Protein AF-K3ZMF6-F1 (afdb_monomer)

Sequence (75 aa):
GLSLIMCTKCGLRRVVRCTSQQKWSLGQIFYCCPLHKRDGSGCPFWYWKVEYINVVASRGLLLSSESAYNRAGLM

Mean predicted aligned error: 6.49 Å

Radius of gyration: 13.04 Å; Cα contacts (8 Å, |Δi|>4): 103; chains: 1; bounding box: 35×33×22 Å

Secondary structure (DSSP, 8-state):
----PBPTTTSSSB-EEEE--SGGGTT-EEEE-TT--TTTTS---EEEHHHHHHHHHTTT---TTTHHHHHH---

Nearest PDB structures (foldseek):
  1tfi-assembly1_A  TM=4.032E-01  e=4.081E+00  Homo sapiens
  7s07-assembly1_B  TM=2.742E-01  e=3.588E+00  human gammaherpesvirus 4
  7s1b-assembly1_B  TM=2.653E-01  e=4.081E+00  human gammaherpesvirus 4
  8tnt-assembly1_B  TM=2.470E-01  e=6.405E+00  human gammaherpesvirus 4
  3phf-assembly1_B  TM=2.723E-01  e=9.425E+00  human gammaherpesvirus 4

Organism: Setaria italica (NCBI:txid4555)

Structure (mmCIF, N/CA/C/O backbone):
data_AF-K3ZMF6-F1
#
_entry.id   AF-K3ZMF6-F1
#
loop_
_atom_site.group_PDB
_atom_site.id
_atom_site.type_symbol
_atom_site.label_atom_id
_atom_site.label_alt_id
_atom_site.label_comp_id
_atom_site.label_asym_id
_atom_site.label_entity_id
_atom_site.label_seq_id
_atom_site.pdbx_PDB_ins_code
_atom_site.Cartn_x
_atom_site.Cartn_y
_atom_site.Cartn_z
_atom_site.occupancy
_atom_site.B_iso_or_equiv
_atom_site.auth_seq_id
_atom_site.auth_comp_id
_atom_site.auth_asym_id
_atom_site.auth_atom_id
_atom_site.pdbx_PDB_model_num
ATOM 1 N N . GLY A 1 1 ? -5.564 -11.187 8.794 1.00 66.62 1 GLY A N 1
ATOM 2 C CA . GLY A 1 1 ? -4.635 -10.075 8.541 1.00 66.62 1 GLY A CA 1
ATOM 3 C C . GLY A 1 1 ? -4.263 -10.175 7.086 1.00 66.62 1 GLY A C 1
ATOM 4 O O . GLY A 1 1 ? -3.807 -11.247 6.713 1.00 66.62 1 GLY A O 1
ATOM 5 N N . LEU A 1 2 ? -4.522 -9.126 6.293 1.00 78.00 2 LEU A N 1
ATOM 6 C CA . LEU A 1 2 ? -4.582 -9.237 4.830 1.00 78.00 2 LEU A CA 1
ATOM 7 C C . LEU A 1 2 ? -3.255 -9.705 4.232 1.00 78.00 2 LEU A C 1
ATOM 9 O O . LEU A 1 2 ? -2.200 -9.143 4.539 1.00 78.00 2 LEU A O 1
ATOM 13 N N . SER A 1 3 ? -3.330 -10.714 3.359 1.00 85.50 3 SER A N 1
ATOM 14 C CA . SER A 1 3 ? -2.184 -11.279 2.643 1.00 85.50 3 SER A CA 1
ATOM 15 C C . SER A 1 3 ? -1.439 -10.199 1.861 1.00 85.50 3 SER A C 1
ATOM 17 O O . SER A 1 3 ? -1.984 -9.620 0.925 1.00 85.50 3 SER A O 1
ATOM 19 N N . LEU A 1 4 ? -0.171 -9.960 2.203 1.00 92.69 4 LEU A N 1
ATOM 20 C CA . LEU A 1 4 ? 0.695 -9.040 1.467 1.00 92.69 4 LEU A CA 1
ATOM 21 C C . LEU A 1 4 ? 1.226 -9.719 0.201 1.00 92.69 4 LEU A C 1
ATOM 23 O O . LEU A 1 4 ? 2.214 -10.455 0.234 1.00 92.69 4 LEU A O 1
ATOM 27 N N . ILE A 1 5 ? 0.548 -9.480 -0.919 1.00 93.25 5 ILE A N 1
ATOM 28 C CA . ILE A 1 5 ? 0.889 -10.072 -2.218 1.00 93.25 5 ILE A CA 1
ATOM 29 C C . ILE A 1 5 ? 2.111 -9.406 -2.864 1.00 93.25 5 ILE A C 1
ATOM 31 O O . ILE A 1 5 ? 2.499 -8.285 -2.521 1.00 93.25 5 ILE A O 1
ATOM 35 N N . MET A 1 6 ? 2.702 -10.074 -3.857 1.00 96.00 6 MET A N 1
ATOM 36 C CA . MET A 1 6 ? 3.643 -9.421 -4.769 1.00 96.00 6 MET A CA 1
ATOM 37 C C . MET A 1 6 ? 2.946 -8.289 -5.527 1.00 96.00 6 MET A C 1
ATOM 39 O O . MET A 1 6 ? 1.816 -8.454 -5.994 1.00 96.00 6 MET A O 1
ATOM 43 N N . CYS A 1 7 ? 3.615 -7.136 -5.636 1.00 96.12 7 CYS A N 1
ATOM 44 C CA . CYS A 1 7 ? 3.084 -5.974 -6.339 1.00 96.12 7 CYS A CA 1
ATOM 45 C C . CYS A 1 7 ? 2.676 -6.360 -7.757 1.00 96.12 7 CYS A C 1
ATOM 47 O O . CYS A 1 7 ? 3.477 -6.869 -8.536 1.00 96.12 7 CYS A O 1
ATOM 49 N N . THR A 1 8 ? 1.428 -6.073 -8.102 1.00 94.50 8 THR A N 1
ATOM 50 C CA . THR A 1 8 ? 0.825 -6.527 -9.358 1.00 94.50 8 THR A CA 1
ATOM 51 C C . THR A 1 8 ? 1.163 -5.633 -10.542 1.00 94.50 8 THR A C 1
ATOM 53 O O . THR A 1 8 ? 0.908 -6.012 -11.678 1.00 94.50 8 THR A O 1
ATOM 56 N N . LYS A 1 9 ? 1.713 -4.443 -10.271 1.00 95.25 9 LYS A N 1
ATOM 57 C CA . LYS A 1 9 ? 2.095 -3.464 -11.290 1.00 95.25 9 LYS A CA 1
ATOM 58 C C . LYS A 1 9 ? 3.552 -3.619 -11.705 1.00 95.25 9 LYS A C 1
ATOM 60 O O . LYS A 1 9 ? 3.823 -3.654 -12.893 1.00 95.25 9 LYS A O 1
ATOM 65 N N . CYS A 1 10 ? 4.477 -3.724 -10.745 1.00 96.19 10 CYS A N 1
ATOM 66 C CA . CYS A 1 10 ? 5.902 -3.858 -11.059 1.00 96.19 10 CYS A CA 1
ATOM 67 C C . CYS A 1 10 ? 6.444 -5.287 -10.929 1.00 96.19 10 CYS A C 1
ATOM 69 O O . CYS A 1 10 ? 7.491 -5.574 -11.487 1.00 96.19 10 CYS A O 1
ATOM 71 N N . GLY A 1 11 ? 5.806 -6.175 -10.157 1.00 95.88 11 GLY A N 1
ATOM 72 C CA . GLY A 1 11 ? 6.312 -7.533 -9.901 1.00 95.88 11 GLY A CA 1
ATOM 73 C C . GLY A 1 11 ? 7.572 -7.618 -9.024 1.00 95.88 11 GLY A C 1
ATOM 74 O O . GLY A 1 11 ? 7.929 -8.704 -8.587 1.00 95.88 11 GLY A O 1
ATOM 75 N N . LEU A 1 12 ? 8.226 -6.494 -8.711 1.00 95.31 12 LEU A N 1
ATOM 76 C CA . LEU A 1 12 ? 9.562 -6.482 -8.097 1.00 95.31 12 LEU A CA 1
ATOM 77 C C . LEU A 1 12 ? 9.569 -6.656 -6.575 1.00 95.31 12 LEU A C 1
ATOM 79 O O . LEU A 1 12 ? 10.539 -7.148 -6.004 1.00 95.31 12 LEU A O 1
ATOM 83 N N . ARG A 1 13 ? 8.533 -6.172 -5.884 1.00 96.56 13 ARG A N 1
ATOM 84 C CA . ARG A 1 13 ? 8.502 -6.083 -4.415 1.00 96.56 13 ARG A CA 1
ATOM 85 C C . ARG A 1 13 ? 7.152 -6.528 -3.871 1.00 96.56 13 ARG A C 1
ATOM 87 O O . ARG A 1 13 ? 6.124 -6.342 -4.521 1.00 96.56 13 ARG A O 1
ATOM 94 N N . ARG A 1 14 ? 7.150 -7.065 -2.651 1.00 96.50 14 ARG A N 1
ATOM 95 C CA . ARG A 1 14 ? 5.92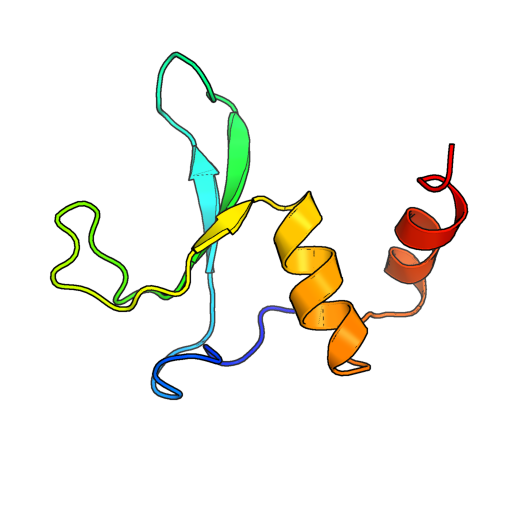3 -7.349 -1.901 1.00 96.50 14 ARG A CA 1
ATOM 96 C C . ARG A 1 14 ? 5.261 -6.041 -1.460 1.00 96.50 14 ARG A C 1
ATOM 98 O O . ARG A 1 14 ? 5.955 -5.099 -1.088 1.00 96.50 14 ARG A O 1
ATOM 105 N N . VAL A 1 15 ? 3.935 -5.984 -1.541 1.00 96.69 15 VAL A N 1
ATOM 106 C CA . VAL A 1 15 ? 3.121 -4.854 -1.068 1.00 96.69 15 VAL A CA 1
ATOM 107 C C . VAL A 1 15 ? 3.268 -4.710 0.446 1.00 96.69 15 VAL A C 1
ATOM 109 O O . VAL A 1 15 ? 3.412 -5.705 1.151 1.00 96.69 15 VAL A O 1
ATOM 112 N N . VAL A 1 16 ? 3.213 -3.481 0.951 1.00 96.94 16 VAL A N 1
ATOM 113 C CA . VAL A 1 16 ? 3.277 -3.179 2.387 1.00 96.94 16 VAL A CA 1
ATOM 114 C C . VAL A 1 16 ? 1.967 -2.575 2.876 1.00 96.94 16 VAL A C 1
ATOM 116 O O . VAL A 1 16 ? 1.272 -1.897 2.122 1.00 96.94 16 VAL A O 1
ATOM 119 N N . ARG A 1 17 ? 1.638 -2.827 4.147 1.00 96.69 17 ARG A N 1
ATOM 120 C CA . ARG A 1 17 ? 0.526 -2.189 4.858 1.00 96.69 17 ARG A CA 1
ATOM 121 C C . ARG A 1 17 ? 1.037 -0.934 5.553 1.00 96.69 17 ARG A C 1
ATOM 123 O O . ARG A 1 17 ? 1.962 -1.015 6.357 1.00 96.69 17 ARG A O 1
ATOM 130 N N . CYS A 1 18 ? 0.381 0.190 5.318 1.00 96.25 18 CYS A N 1
ATOM 131 C CA . CYS A 1 18 ? 0.716 1.469 5.923 1.00 96.25 18 CYS A CA 1
ATOM 132 C C . CYS A 1 18 ? -0.505 2.079 6.617 1.00 96.25 18 CYS A C 1
ATOM 134 O O . CYS A 1 18 ? -1.652 1.776 6.281 1.00 96.25 18 CYS A O 1
ATOM 136 N N . THR A 1 19 ? -0.240 2.963 7.574 1.00 97.00 19 THR A N 1
ATOM 137 C CA . THR A 1 19 ? -1.251 3.792 8.234 1.00 97.00 19 THR A CA 1
ATOM 138 C C . THR A 1 19 ? -1.020 5.239 7.810 1.00 97.00 19 THR A C 1
ATOM 140 O O . THR A 1 19 ? 0.103 5.736 7.908 1.00 97.00 19 THR A O 1
ATOM 143 N N . SER A 1 20 ? -2.052 5.911 7.306 1.00 96.56 20 SER A N 1
ATOM 144 C CA . SER A 1 20 ? -1.954 7.302 6.867 1.00 96.56 20 SER A CA 1
ATOM 145 C C . SER A 1 20 ? -1.717 8.232 8.053 1.00 96.56 20 SER A C 1
ATOM 147 O O . SER A 1 20 ? -2.328 8.096 9.112 1.00 96.56 20 SER A O 1
ATOM 149 N N . GLN A 1 21 ? -0.813 9.186 7.839 1.00 96.44 21 GLN A N 1
ATOM 150 C CA . GLN A 1 21 ? -0.478 10.256 8.779 1.00 96.44 21 GLN A CA 1
ATOM 151 C C . GLN A 1 21 ? -0.985 11.627 8.298 1.00 96.44 21 GLN A C 1
ATOM 153 O O . GLN A 1 21 ? -0.685 12.652 8.900 1.00 96.44 21 GLN A O 1
ATOM 158 N N . GLN A 1 22 ? -1.726 11.680 7.185 1.00 94.25 22 GLN A N 1
ATOM 1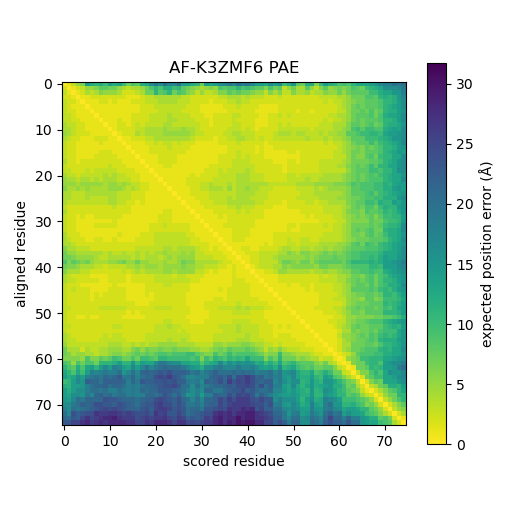59 C CA . GLN A 1 22 ? -2.267 12.939 6.665 1.00 94.25 22 GLN A CA 1
ATOM 160 C C . GLN A 1 22 ? -3.477 13.373 7.498 1.00 94.25 22 GLN A C 1
ATOM 162 O O . GLN A 1 22 ? -4.298 12.533 7.852 1.00 94.25 22 GLN A O 1
ATOM 167 N N . LYS A 1 23 ? -3.640 14.680 7.746 1.00 97.38 23 LYS A N 1
ATOM 168 C CA . LYS A 1 23 ? -4.707 15.221 8.615 1.00 97.38 23 LYS A CA 1
ATOM 169 C C . LYS A 1 23 ? -6.112 14.698 8.268 1.00 97.38 23 LYS A C 1
ATOM 171 O O . LYS A 1 23 ? -6.861 14.342 9.164 1.00 97.38 23 LYS A O 1
ATOM 176 N N . TRP A 1 24 ? -6.451 14.610 6.980 1.00 95.69 24 TRP A N 1
ATOM 177 C CA . TRP A 1 24 ? -7.782 14.197 6.500 1.00 95.69 24 TRP A CA 1
ATOM 178 C C . TRP A 1 24 ? -8.006 12.678 6.435 1.00 95.69 24 TRP A C 1
ATOM 180 O O . TRP A 1 24 ? -9.110 12.236 6.143 1.00 95.69 24 TRP A O 1
ATOM 190 N N . SER A 1 25 ? -6.972 11.864 6.647 1.00 95.81 25 SER A N 1
ATOM 191 C CA . SER A 1 25 ? -7.070 10.395 6.592 1.00 95.81 25 SER A CA 1
ATOM 192 C C . SER A 1 25 ? -6.272 9.727 7.710 1.00 95.81 25 SER A C 1
ATOM 194 O O . SER A 1 25 ? -5.872 8.572 7.585 1.00 95.81 25 SER A O 1
ATOM 196 N N . LEU A 1 26 ? -6.014 10.450 8.802 1.00 97.50 26 LEU A N 1
ATOM 197 C CA . LEU A 1 26 ? -5.169 9.992 9.897 1.00 97.50 26 LEU A CA 1
ATOM 198 C C . LEU A 1 26 ? -5.699 8.665 10.452 1.00 97.50 26 LEU A C 1
ATOM 200 O O . LEU A 1 26 ? -6.878 8.539 10.772 1.00 97.50 26 LEU A O 1
ATOM 204 N N . GLY A 1 27 ? -4.832 7.657 10.533 1.00 96.88 27 GLY A N 1
ATOM 205 C CA . GLY A 1 27 ? -5.1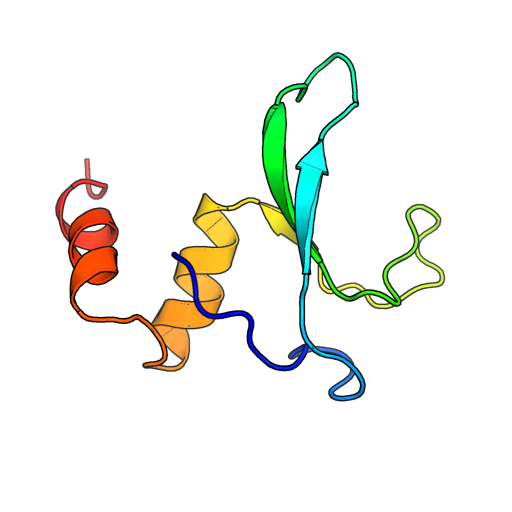98 6.326 11.022 1.00 96.88 27 GLY A CA 1
ATOM 206 C C . GLY A 1 27 ? -5.813 5.392 9.972 1.00 96.88 27 GLY A C 1
ATOM 207 O O . GLY A 1 27 ? -5.913 4.190 10.224 1.00 96.88 27 GLY A O 1
ATOM 208 N N . GLN A 1 28 ? -6.175 5.881 8.781 1.00 96.75 28 GLN A N 1
ATOM 209 C CA . GLN A 1 28 ? -6.691 5.016 7.718 1.00 96.75 28 GLN A CA 1
ATOM 210 C C . GLN A 1 28 ? -5.597 4.102 7.159 1.00 96.75 28 GLN A C 1
ATOM 212 O O . GLN A 1 28 ? -4.447 4.506 6.982 1.00 96.75 28 GLN A O 1
ATOM 217 N N . ILE A 1 29 ? -5.961 2.853 6.866 1.00 96.50 29 ILE A N 1
ATOM 218 C CA . ILE A 1 29 ? -5.031 1.836 6.368 1.00 96.50 29 ILE A CA 1
ATOM 219 C C . ILE A 1 29 ? -5.032 1.849 4.843 1.00 96.50 29 I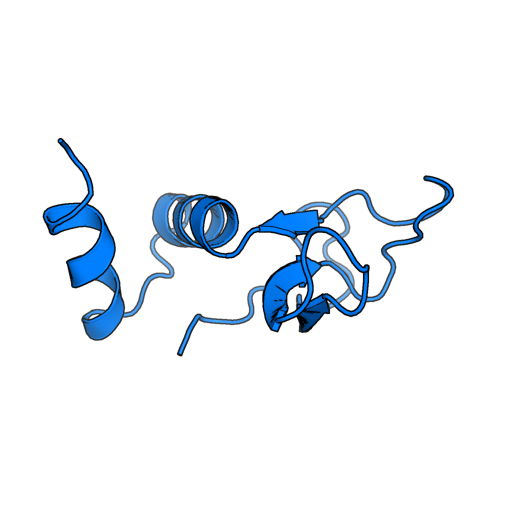LE A C 1
ATOM 221 O O . ILE A 1 29 ? -6.089 1.733 4.219 1.00 96.50 29 ILE A O 1
ATOM 225 N N . PHE A 1 30 ? -3.844 1.876 4.254 1.00 96.31 30 PHE A N 1
ATOM 226 C CA . PHE A 1 30 ? -3.640 1.688 2.822 1.00 96.31 30 PHE A CA 1
ATOM 227 C C . PHE A 1 30 ? -2.541 0.661 2.561 1.00 96.31 30 PHE A C 1
ATOM 229 O O . PHE A 1 30 ? -1.757 0.310 3.447 1.00 96.31 30 PHE A O 1
ATOM 236 N N . TYR A 1 31 ? -2.509 0.165 1.333 1.00 97.12 31 TYR A N 1
ATOM 237 C CA . TYR A 1 31 ? -1.542 -0.805 0.852 1.00 97.12 31 TYR A CA 1
ATOM 238 C C . TYR A 1 31 ? -0.867 -0.249 -0.391 1.00 97.12 31 TYR A C 1
ATOM 240 O O . TYR A 1 31 ? -1.541 0.185 -1.324 1.00 97.12 31 TYR A O 1
ATOM 248 N N . CYS A 1 32 ? 0.461 -0.270 -0.429 1.00 97.50 32 CYS A N 1
ATOM 249 C CA . CYS A 1 32 ? 1.202 0.231 -1.580 1.00 97.50 32 CYS A CA 1
ATOM 250 C C . CYS A 1 32 ? 2.440 -0.606 -1.897 1.00 97.50 32 CYS A C 1
ATOM 252 O O . CYS A 1 32 ? 2.927 -1.398 -1.086 1.00 97.50 32 CYS A O 1
ATOM 254 N N . CYS A 1 33 ? 2.951 -0.450 -3.116 1.00 97.94 33 CYS A N 1
ATOM 255 C CA . CYS A 1 33 ? 4.275 -0.953 -3.446 1.00 97.94 33 CYS A CA 1
ATOM 256 C C . CYS A 1 33 ? 5.332 -0.129 -2.692 1.00 97.94 33 CYS A C 1
ATOM 258 O O . CYS A 1 33 ? 5.232 1.094 -2.687 1.00 97.94 33 CYS A O 1
ATOM 260 N N . PRO A 1 34 ? 6.398 -0.747 -2.155 1.00 97.50 34 PRO A N 1
ATOM 261 C CA . PRO A 1 34 ? 7.530 -0.014 -1.582 1.00 97.50 34 PRO A CA 1
ATOM 262 C C . PRO A 1 34 ? 8.208 0.971 -2.544 1.00 97.50 34 PRO A C 1
ATOM 264 O O . PRO A 1 34 ? 8.878 1.894 -2.107 1.00 97.50 34 PRO A O 1
ATOM 267 N N . LEU A 1 35 ? 8.046 0.771 -3.857 1.00 97.19 35 LEU A N 1
ATOM 268 C CA . LEU A 1 35 ? 8.557 1.670 -4.895 1.00 97.19 35 LEU A CA 1
ATOM 269 C C . LEU A 1 35 ? 7.551 2.764 -5.283 1.00 97.19 35 LEU A C 1
ATOM 271 O O . LEU A 1 35 ? 7.785 3.490 -6.247 1.00 97.19 35 LEU A O 1
ATOM 275 N N . HIS A 1 36 ? 6.407 2.853 -4.605 1.00 96.19 36 HIS A N 1
ATOM 276 C CA . HIS A 1 36 ? 5.449 3.927 -4.815 1.00 96.19 36 HIS A CA 1
ATOM 277 C C . HIS A 1 36 ? 6.043 5.259 -4.355 1.00 96.19 36 HIS A C 1
ATOM 279 O O . HIS A 1 36 ? 6.624 5.353 -3.275 1.00 96.19 36 HIS A O 1
ATOM 285 N N . LYS A 1 37 ? 5.858 6.299 -5.166 1.00 94.50 37 LYS A N 1
ATOM 286 C CA . LYS A 1 37 ? 6.252 7.667 -4.838 1.00 94.50 37 LYS A CA 1
ATOM 287 C C . LYS A 1 37 ? 5.066 8.590 -5.070 1.00 94.50 37 LYS A C 1
ATOM 289 O O . LYS A 1 37 ? 4.376 8.474 -6.082 1.00 94.50 37 LYS A O 1
ATOM 294 N N . ARG A 1 38 ? 4.849 9.512 -4.129 1.00 88.19 38 ARG A N 1
ATOM 295 C CA . ARG A 1 38 ? 3.716 10.451 -4.143 1.00 88.19 38 ARG A CA 1
ATOM 296 C C . ARG A 1 38 ? 3.758 11.419 -5.330 1.00 88.19 38 ARG A C 1
ATOM 298 O O . ARG A 1 38 ? 2.712 11.889 -5.753 1.00 88.19 38 ARG A O 1
ATOM 305 N N . ASP A 1 39 ? 4.947 11.692 -5.858 1.00 93.19 39 ASP A N 1
ATOM 306 C CA . ASP A 1 39 ? 5.172 12.544 -7.032 1.00 93.19 39 ASP A CA 1
ATOM 307 C C . ASP A 1 39 ? 4.803 11.872 -8.370 1.00 93.19 39 ASP A C 1
ATOM 309 O O . ASP A 1 39 ? 4.947 12.482 -9.424 1.00 93.19 39 ASP A O 1
ATOM 313 N N . GLY A 1 40 ? 4.347 10.614 -8.346 1.00 91.88 40 GLY A N 1
ATOM 314 C CA . GLY A 1 40 ? 3.973 9.859 -9.542 1.00 91.88 40 GLY A CA 1
ATOM 315 C C . GLY A 1 40 ? 5.147 9.219 -10.289 1.00 91.88 40 GLY A C 1
ATOM 316 O O . GLY A 1 40 ? 4.913 8.431 -11.199 1.00 91.88 40 GLY A O 1
ATOM 317 N N . SER A 1 41 ? 6.399 9.463 -9.885 1.00 95.06 41 SER A N 1
ATOM 318 C CA . SER A 1 41 ? 7.585 8.857 -10.517 1.00 95.06 41 SER A CA 1
ATOM 319 C C . SER A 1 41 ? 7.820 7.392 -10.114 1.00 95.06 41 SER A C 1
ATOM 321 O O . SER A 1 41 ? 8.723 6.729 -10.624 1.00 95.06 41 SER A O 1
ATOM 323 N N . GLY A 1 42 ? 7.041 6.888 -9.154 1.00 95.75 42 GLY A N 1
ATOM 324 C CA . GLY A 1 42 ? 7.155 5.539 -8.610 1.00 95.75 42 GLY A CA 1
ATOM 325 C C . GLY A 1 42 ? 6.116 4.560 -9.152 1.00 95.75 42 GLY A C 1
ATOM 326 O O . GLY A 1 42 ? 5.274 4.876 -9.986 1.00 95.75 42 GLY A O 1
ATOM 327 N N . CYS A 1 43 ? 6.137 3.339 -8.617 1.00 97.81 43 CYS A N 1
ATOM 328 C CA . CYS A 1 43 ? 5.146 2.321 -8.954 1.00 97.81 43 CYS A CA 1
ATOM 329 C C . CYS A 1 43 ? 3.722 2.810 -8.604 1.00 97.81 43 CYS A C 1
ATOM 331 O O . CYS A 1 43 ? 3.484 3.214 -7.462 1.00 97.81 43 CYS A O 1
ATOM 333 N N . PRO A 1 44 ? 2.732 2.676 -9.504 1.00 96.44 44 PRO A N 1
ATOM 334 C CA . PRO A 1 44 ? 1.379 3.191 -9.274 1.00 96.44 44 PRO A CA 1
ATOM 335 C C . PRO A 1 44 ? 0.516 2.276 -8.389 1.00 96.44 44 PRO A C 1
ATOM 337 O O . PRO A 1 44 ? -0.688 2.472 -8.285 1.00 96.44 44 PRO A O 1
ATOM 340 N N . PHE A 1 45 ? 1.091 1.232 -7.778 1.00 97.00 45 PHE A N 1
ATOM 341 C CA . PHE A 1 45 ? 0.329 0.318 -6.928 1.00 97.00 45 PHE A CA 1
ATOM 342 C C . PHE A 1 45 ? 0.101 0.978 -5.569 1.00 97.00 45 PHE A C 1
ATOM 344 O O . PHE A 1 45 ? 1.008 1.009 -4.730 1.00 97.00 45 PHE A O 1
ATOM 351 N N . TRP A 1 46 ? -1.109 1.486 -5.371 1.00 97.00 46 TRP A N 1
ATOM 352 C CA . TRP A 1 46 ? -1.568 2.111 -4.141 1.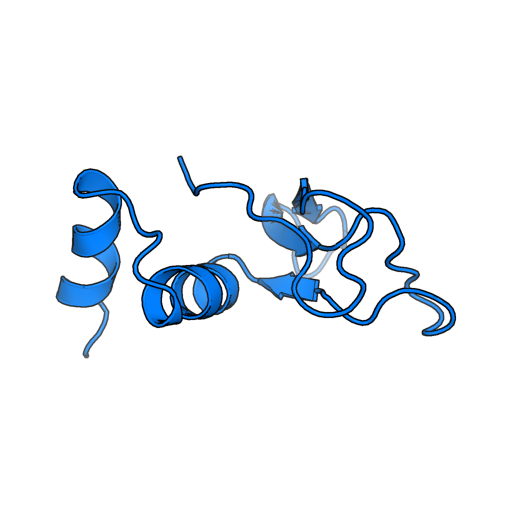00 97.00 46 TRP A CA 1
ATOM 353 C C . TRP A 1 46 ? -3.088 1.964 -4.051 1.00 97.00 46 TRP A C 1
ATOM 355 O O . TRP A 1 46 ? 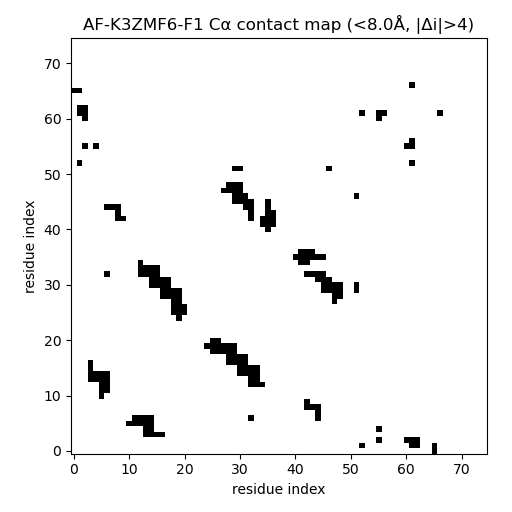-3.782 2.279 -5.013 1.00 97.00 46 TRP A O 1
ATOM 365 N N . TYR A 1 47 ? -3.587 1.458 -2.926 1.00 96.38 47 TYR A N 1
ATOM 366 C CA . TYR A 1 47 ? -5.010 1.205 -2.699 1.00 96.38 47 TYR A CA 1
ATOM 367 C C . TYR A 1 47 ? -5.353 1.406 -1.226 1.00 96.38 47 TYR A C 1
ATOM 369 O O . TYR A 1 47 ? -4.595 0.986 -0.342 1.00 96.38 47 TYR A O 1
ATOM 377 N N . TRP A 1 48 ? -6.522 1.965 -0.932 1.00 96.31 48 TRP A N 1
ATOM 378 C CA . TRP A 1 48 ? -7.081 1.908 0.416 1.00 96.31 48 TRP A CA 1
ATOM 379 C C . TRP A 1 48 ? -7.378 0.465 0.819 1.00 96.31 48 TRP A C 1
ATOM 381 O O . TRP A 1 48 ? -7.534 -0.416 -0.026 1.00 96.31 48 TRP A O 1
ATOM 391 N N . LYS A 1 49 ? -7.485 0.192 2.125 1.00 94.25 49 LYS A N 1
ATOM 392 C CA . LYS A 1 49 ? -7.756 -1.165 2.632 1.00 94.25 49 LYS A CA 1
ATOM 393 C C . LYS A 1 49 ? -8.948 -1.835 1.943 1.00 94.25 49 LYS A C 1
ATOM 395 O O . LYS A 1 49 ? -8.833 -3.000 1.580 1.00 94.25 49 LYS A O 1
ATOM 400 N N . VAL A 1 50 ? -10.060 -1.118 1.773 1.00 90.12 50 VAL A N 1
ATOM 401 C CA . VAL A 1 50 ? -11.282 -1.665 1.156 1.00 90.12 50 VAL A CA 1
ATOM 402 C C . VAL A 1 50 ? -11.069 -2.034 -0.313 1.00 90.12 50 VAL A C 1
ATOM 404 O O . VAL A 1 50 ? -11.505 -3.088 -0.757 1.00 90.12 50 VAL A O 1
ATOM 407 N N . GLU A 1 51 ? -10.299 -1.235 -1.047 1.00 93.50 51 GLU A N 1
ATOM 408 C CA . GLU A 1 51 ? -9.969 -1.490 -2.451 1.00 93.50 51 GLU A CA 1
ATOM 409 C C . GLU A 1 51 ? -8.948 -2.626 -2.586 1.00 93.50 51 GLU A C 1
ATOM 411 O O . GLU A 1 51 ? -9.051 -3.475 -3.470 1.00 93.50 51 GLU A O 1
ATOM 416 N N . TYR A 1 52 ? -7.975 -2.687 -1.673 1.00 93.31 52 TYR A N 1
ATOM 417 C CA . TYR A 1 52 ? -6.965 -3.739 -1.651 1.00 93.31 52 TYR A CA 1
ATOM 418 C C . TYR A 1 52 ? -7.581 -5.122 -1.429 1.00 93.31 52 TYR A C 1
ATOM 420 O O . TYR A 1 52 ? -7.137 -6.090 -2.045 1.00 93.31 52 TYR A O 1
ATOM 428 N N . ILE A 1 53 ? -8.631 -5.221 -0.608 1.00 90.19 53 ILE A N 1
ATOM 429 C CA . ILE A 1 53 ? -9.388 -6.468 -0.434 1.00 90.19 53 ILE A CA 1
ATOM 430 C C . ILE A 1 53 ? -9.886 -6.976 -1.788 1.00 90.19 53 ILE A C 1
ATOM 432 O O . ILE A 1 53 ? -9.681 -8.147 -2.090 1.00 90.19 53 ILE A O 1
ATOM 436 N N . ASN A 1 54 ? -10.435 -6.105 -2.639 1.00 89.44 54 ASN A N 1
ATOM 437 C CA . ASN A 1 54 ? -10.915 -6.485 -3.972 1.00 89.44 54 ASN A CA 1
ATOM 438 C C . ASN A 1 54 ? -9.769 -6.962 -4.883 1.00 89.44 54 ASN A C 1
ATOM 440 O O . ASN A 1 54 ? -9.906 -7.946 -5.616 1.00 89.44 54 ASN A O 1
ATOM 444 N N . VAL A 1 55 ? -8.601 -6.317 -4.800 1.00 90.56 55 VAL A N 1
ATOM 445 C CA . VAL A 1 55 ? -7.394 -6.737 -5.537 1.00 90.56 55 VAL A CA 1
ATOM 446 C C . VAL A 1 55 ? -6.936 -8.136 -5.116 1.00 90.56 55 VAL A C 1
ATOM 448 O O . VAL A 1 55 ? -6.550 -8.940 -5.962 1.00 90.56 55 VAL A O 1
ATOM 451 N N . VAL A 1 56 ? -6.981 -8.453 -3.822 1.00 89.94 56 VAL A N 1
ATOM 452 C CA . VAL A 1 56 ? -6.611 -9.781 -3.305 1.00 89.94 56 VAL A CA 1
ATOM 453 C C . VAL A 1 56 ? -7.702 -10.820 -3.615 1.00 89.94 56 VAL A C 1
ATOM 455 O O . VAL A 1 56 ? -7.383 -11.942 -4.014 1.00 89.94 56 VAL A O 1
ATOM 458 N N . ALA A 1 57 ? -8.979 -10.439 -3.506 1.00 86.88 57 ALA A N 1
ATOM 459 C CA . ALA A 1 57 ? -10.149 -11.276 -3.787 1.00 86.88 57 ALA A CA 1
ATOM 460 C C . ALA A 1 57 ? -10.179 -11.767 -5.230 1.00 86.88 57 ALA A C 1
ATOM 462 O O . ALA A 1 57 ? -10.292 -12.967 -5.468 1.00 86.88 57 ALA A O 1
ATOM 463 N N . SER A 1 58 ? -9.995 -10.851 -6.184 1.00 86.06 58 SER A N 1
ATOM 464 C CA . SER A 1 58 ? -9.974 -11.155 -7.623 1.00 86.06 58 SER A CA 1
ATOM 465 C C . SER A 1 58 ? -8.885 -12.153 -8.031 1.00 86.06 58 SER A C 1
ATOM 467 O O . SER A 1 58 ? -8.910 -12.677 -9.139 1.00 86.06 58 SER A O 1
ATOM 469 N N . ARG A 1 59 ? -7.932 -12.440 -7.139 1.00 82.81 59 ARG A N 1
ATOM 470 C CA . ARG A 1 59 ? -6.835 -13.388 -7.357 1.00 82.81 59 ARG A CA 1
ATOM 471 C C . ARG A 1 59 ? -7.009 -14.708 -6.613 1.00 82.81 59 ARG A C 1
ATOM 473 O O . ARG A 1 59 ? -6.113 -15.542 -6.669 1.00 82.81 59 ARG A O 1
ATOM 480 N N . GLY A 1 60 ? -8.111 -14.881 -5.883 1.00 82.38 60 GLY A N 1
ATOM 481 C CA . GLY A 1 60 ? 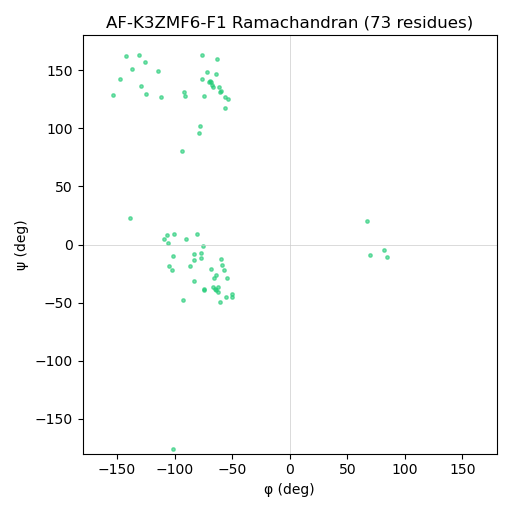-8.337 -16.057 -5.042 1.00 82.38 60 GLY A CA 1
ATOM 482 C C . GLY A 1 60 ? -7.386 -16.143 -3.842 1.00 82.38 60 GLY A C 1
ATOM 483 O O . GLY A 1 60 ? -7.191 -17.220 -3.294 1.00 82.38 60 GLY A O 1
ATOM 484 N N . LEU A 1 61 ? -6.773 -15.022 -3.436 1.00 78.62 61 LEU A N 1
ATOM 485 C CA . LEU A 1 61 ? -5.752 -14.975 -2.379 1.00 78.62 61 LEU A CA 1
ATOM 486 C C . LEU A 1 61 ? -6.303 -14.508 -1.020 1.00 78.62 61 LEU A C 1
ATOM 488 O O . LEU A 1 61 ? -5.528 -14.234 -0.098 1.00 78.62 61 LEU A O 1
ATOM 492 N N . LEU A 1 62 ? -7.628 -14.383 -0.891 1.00 71.88 62 LEU A N 1
ATOM 493 C CA . LEU A 1 62 ? -8.263 -14.089 0.391 1.00 71.88 62 LEU A CA 1
ATOM 494 C C . LEU A 1 62 ? -8.258 -15.335 1.275 1.00 71.88 62 LEU A C 1
ATOM 496 O O . LEU A 1 62 ? -8.730 -16.398 0.880 1.00 71.88 62 LEU A O 1
ATOM 500 N N . LEU A 1 63 ? -7.754 -15.183 2.498 1.00 65.25 63 LEU A N 1
ATOM 501 C CA . LEU A 1 63 ? -7.872 -16.212 3.524 1.00 65.25 63 LEU A CA 1
ATOM 502 C C . LEU A 1 63 ? -9.321 -16.287 4.028 1.00 65.25 63 LEU A C 1
ATOM 504 O O . LEU A 1 63 ? -10.027 -15.280 4.095 1.00 65.25 63 LEU A O 1
ATOM 508 N N . SER A 1 64 ? -9.747 -17.489 4.428 1.00 58.25 64 SER A N 1
ATOM 509 C CA . SER A 1 64 ? -11.137 -17.816 4.794 1.00 58.25 64 SER A CA 1
ATOM 510 C C . SER A 1 64 ? -11.746 -16.900 5.876 1.00 58.25 64 SER A C 1
ATOM 512 O O . SER A 1 64 ? -12.943 -16.623 5.856 1.00 58.25 64 SER A O 1
ATOM 514 N N . SER A 1 65 ? -10.927 -16.345 6.778 1.00 59.75 65 SER A N 1
ATOM 515 C CA . SER A 1 65 ? -11.374 -15.408 7.822 1.00 59.75 65 SER A CA 1
ATOM 516 C C . SER A 1 65 ? -11.638 -13.974 7.333 1.00 59.75 65 SER A C 1
ATOM 518 O O . SER A 1 65 ? -12.234 -13.186 8.061 1.00 59.75 65 SER A O 1
ATOM 520 N N . GLU A 1 66 ? -11.236 -13.620 6.109 1.00 62.91 66 GLU A N 1
ATOM 521 C CA . GLU A 1 66 ? -11.394 -12.274 5.528 1.00 62.91 66 GLU A CA 1
ATOM 522 C C . GLU A 1 66 ? -12.512 -12.207 4.482 1.00 62.91 66 GLU A C 1
ATOM 524 O O . GLU A 1 66 ? -13.070 -11.137 4.232 1.00 62.91 66 GLU A O 1
ATOM 529 N N . SER A 1 67 ? -12.929 -13.364 3.961 1.00 54.56 67 SER A N 1
ATOM 530 C CA . SER A 1 67 ? -14.108 -13.528 3.101 1.00 54.56 67 SER A CA 1
ATOM 531 C C . SER A 1 67 ? -15.422 -13.083 3.762 1.00 54.56 67 SER A C 1
ATOM 533 O O . SER A 1 67 ? -16.398 -12.821 3.062 1.00 54.56 67 SER A O 1
ATOM 535 N N . ALA A 1 68 ? -15.457 -12.948 5.094 1.00 54.19 68 ALA A N 1
ATOM 536 C CA . ALA A 1 68 ? -16.607 -12.413 5.826 1.00 54.19 68 ALA A CA 1
ATOM 537 C C . ALA A 1 68 ? -16.883 -10.927 5.516 1.00 54.19 68 ALA A C 1
ATOM 539 O O . ALA A 1 68 ? -18.042 -10.517 5.537 1.00 54.19 68 ALA A O 1
ATOM 540 N N . TYR A 1 69 ? -15.862 -10.133 5.155 1.00 56.72 69 TYR A N 1
ATOM 541 C CA . TYR A 1 69 ? -16.044 -8.712 4.818 1.00 56.72 69 TYR A CA 1
ATOM 542 C C . TYR A 1 69 ? -16.865 -8.530 3.528 1.00 56.72 69 TYR A C 1
ATOM 544 O O . TYR A 1 69 ? -17.730 -7.663 3.464 1.00 56.72 69 TYR A O 1
ATOM 552 N N . ASN A 1 70 ? -16.679 -9.414 2.537 1.00 54.44 70 ASN A N 1
ATOM 553 C CA . ASN A 1 70 ? -17.450 -9.399 1.286 1.00 54.44 70 ASN A CA 1
ATOM 554 C C . ASN A 1 70 ? -18.928 -9.780 1.476 1.00 54.44 70 ASN A C 1
ATOM 556 O O . ASN A 1 70 ? -19.752 -9.431 0.639 1.00 54.44 70 ASN A O 1
ATOM 560 N N . ARG A 1 71 ? -19.282 -10.480 2.566 1.00 51.47 71 ARG A N 1
ATOM 561 C CA . ARG A 1 71 ? -20.677 -10.855 2.852 1.00 51.47 71 ARG A CA 1
ATOM 5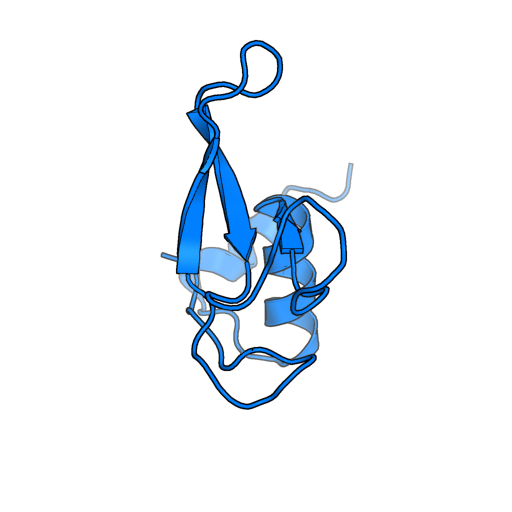62 C C . ARG A 1 71 ? -21.462 -9.782 3.611 1.00 51.47 71 ARG A C 1
ATOM 564 O O . ARG A 1 71 ? -22.683 -9.829 3.590 1.00 51.47 71 ARG A O 1
ATOM 571 N N . ALA A 1 72 ? -20.782 -8.836 4.259 1.00 51.59 72 ALA A N 1
ATOM 572 C CA . ALA A 1 72 ? -21.418 -7.774 5.042 1.00 51.59 72 ALA A CA 1
ATOM 573 C C . ALA A 1 72 ? -21.481 -6.411 4.318 1.00 51.59 72 ALA A C 1
ATOM 575 O O . ALA A 1 72 ? -22.127 -5.501 4.822 1.00 51.59 72 ALA A O 1
ATOM 576 N N . GLY A 1 73 ? -20.801 -6.255 3.174 1.00 47.97 73 GLY A N 1
ATOM 577 C CA . GLY A 1 73 ? -20.625 -4.966 2.482 1.00 47.97 73 GLY A CA 1
ATOM 578 C C . GLY A 1 73 ? -21.430 -4.759 1.192 1.00 47.97 73 GLY A C 1
ATOM 579 O O . GLY A 1 73 ? -21.182 -3.778 0.501 1.00 47.97 73 GLY A O 1
ATOM 580 N N . LEU A 1 74 ? -22.353 -5.663 0.848 1.00 42.25 74 LEU A N 1
ATOM 581 C CA . LEU A 1 74 ? -23.385 -5.428 -0.172 1.00 42.25 74 LEU A CA 1
ATOM 582 C C . LEU A 1 74 ? -24.648 -4.915 0.535 1.00 42.25 74 LEU A C 1
ATOM 584 O O . LEU A 1 74 ? -25.561 -5.685 0.827 1.00 42.25 74 LEU A O 1
ATOM 588 N N . MET A 1 75 ? -24.652 -3.624 0.857 1.00 35.12 75 MET A N 1
ATOM 589 C CA . MET A 1 75 ? -25.851 -2.824 1.120 1.00 35.12 75 MET A CA 1
ATOM 590 C C . MET A 1 75 ? -25.723 -1.525 0.338 1.00 35.12 75 MET A C 1
ATOM 592 O O . MET A 1 75 ? -24.627 -0.924 0.408 1.00 35.12 75 MET A O 1
#

Solvent-accessible surface area (backbone atoms only — not comparable t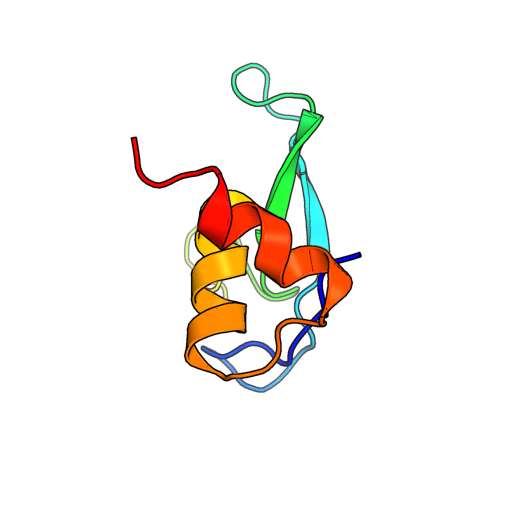o full-atom values): 4648 Å² total; per-residue (Å²): 131,84,75,68,47,66,24,87,79,77,65,80,45,56,32,44,83,46,64,38,83,48,88,93,45,57,72,42,50,30,37,31,30,82,60,41,41,96,87,63,86,31,49,83,43,67,34,47,50,77,55,42,50,52,63,36,46,80,68,72,58,57,53,82,86,58,56,57,58,72,74,72,63,84,120

InterPro domains:
  IPR010666 Zinc finger, GRF-type [PS51999] (7-52)

Foldseek 3Di:
DDDFAQQPQPSPATKDWDADPDPVRGRFIKIAGPQDDPVRPGGPGIGTPVVVLVVCVVVVNDDPVRVVVVVVPPD

pLDDT: mean 86.12, std 16.38, range [35.12, 97.94]